Protein AF-A0A8D9FIU3-F1 (afdb_monomer_lite)

pLDDT: mean 85.57, std 10.88, range [40.22, 98.12]

Radius of gyration: 15.54 Å; chains: 1; bounding box: 33×30×54 Å

Foldseek 3Di:
DDPVVVVVVVVVVVVVLQVLLVVLLVLLVDPVSLVVCVVDPVCVVLLVQCVDPDVSSVLSSLVSLLSSCVDPVCLVVCVVVVSVVSCVVCLVVDDPSSNVSNVVSNVSSCVPPPVNVD

Organism: NCBI:txid428564

Structure (mmCIF, N/CA/C/O backbone):
data_AF-A0A8D9FIU3-F1
#
_entry.id   AF-A0A8D9FIU3-F1
#
loop_
_atom_site.group_PDB
_atom_site.id
_atom_site.type_symbol
_atom_site.label_atom_id
_atom_site.label_alt_id
_atom_site.label_comp_id
_atom_site.label_asym_id
_atom_site.label_entity_id
_atom_site.label_seq_id
_atom_site.pdbx_PDB_ins_code
_atom_site.Cartn_x
_atom_site.Cartn_y
_atom_site.Cartn_z
_atom_site.occupancy
_atom_site.B_iso_or_equiv
_atom_site.auth_seq_id
_atom_site.auth_comp_id
_atom_site.auth_asym_id
_atom_site.auth_atom_id
_atom_site.pdbx_PDB_model_num
ATOM 1 N N . MET A 1 1 ? 11.955 -3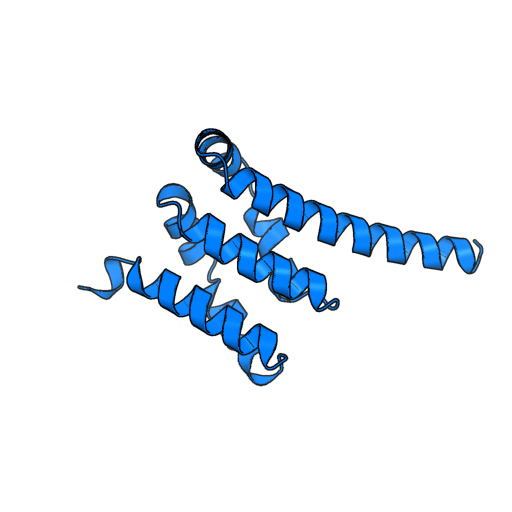.787 -31.292 1.00 72.81 1 MET A N 1
ATOM 2 C CA . MET A 1 1 ? 11.931 -3.466 -29.843 1.00 72.81 1 MET A CA 1
ATOM 3 C C . MET A 1 1 ? 13.370 -3.358 -29.347 1.00 72.81 1 MET A C 1
ATOM 5 O O . MET A 1 1 ? 14.128 -4.282 -29.609 1.00 72.81 1 MET A O 1
ATOM 9 N N . SER A 1 2 ? 13.781 -2.247 -28.717 1.00 95.69 2 SER A N 1
ATOM 10 C CA . SER A 1 2 ? 15.176 -2.048 -28.268 1.00 95.69 2 SER A CA 1
ATOM 11 C C . SER A 1 2 ? 15.378 -2.437 -26.796 1.00 95.69 2 SER A C 1
ATOM 13 O O . SER A 1 2 ? 14.435 -2.378 -26.005 1.00 95.69 2 SER A O 1
ATOM 15 N N . ARG A 1 3 ? 16.617 -2.769 -26.397 1.00 95.88 3 ARG A N 1
ATOM 16 C CA . ARG A 1 3 ? 16.981 -3.028 -24.986 1.00 95.88 3 ARG A CA 1
ATOM 17 C C . ARG A 1 3 ? 16.582 -1.866 -24.067 1.00 95.88 3 ARG A C 1
ATOM 19 O O . ARG A 1 3 ? 16.091 -2.101 -22.967 1.00 95.88 3 ARG A O 1
ATOM 26 N N . ASN A 1 4 ? 16.764 -0.628 -24.530 1.00 96.44 4 ASN A N 1
ATOM 27 C CA . ASN A 1 4 ? 16.403 0.567 -23.767 1.00 96.44 4 ASN A CA 1
ATOM 28 C C . ASN A 1 4 ? 14.883 0.703 -23.625 1.00 96.44 4 ASN A C 1
ATOM 30 O O . ASN A 1 4 ? 14.406 1.014 -22.544 1.00 96.44 4 ASN A O 1
ATOM 34 N N . SER A 1 5 ? 14.114 0.378 -24.668 1.00 96.44 5 SER A N 1
ATOM 35 C CA . SER A 1 5 ? 12.645 0.383 -24.604 1.00 96.44 5 SER A CA 1
ATOM 36 C C . SER A 1 5 ? 12.112 -0.617 -23.570 1.00 96.44 5 SER A C 1
ATOM 38 O O . SER A 1 5 ? 11.200 -0.289 -22.818 1.00 96.44 5 SER A O 1
ATOM 40 N N . ILE A 1 6 ? 12.709 -1.814 -23.488 1.00 97.19 6 ILE A N 1
ATOM 41 C CA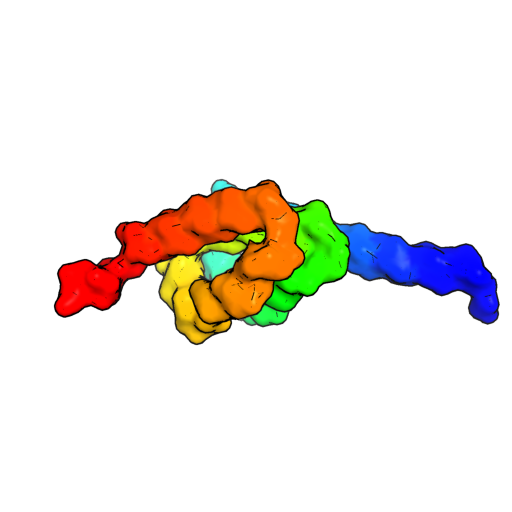 . ILE A 1 6 ? 12.343 -2.825 -22.480 1.00 97.19 6 ILE A CA 1
ATOM 42 C C . ILE A 1 6 ? 12.692 -2.331 -21.071 1.00 97.19 6 ILE A C 1
ATOM 44 O O . ILE A 1 6 ? 11.856 -2.415 -20.174 1.00 97.19 6 ILE A O 1
ATOM 48 N N . ARG A 1 7 ? 13.902 -1.785 -20.872 1.00 96.81 7 ARG A N 1
ATOM 49 C CA . ARG A 1 7 ? 14.322 -1.229 -19.575 1.00 96.81 7 ARG A CA 1
ATOM 50 C C . ARG A 1 7 ? 13.371 -0.128 -19.106 1.00 96.81 7 ARG A C 1
ATOM 52 O O . ARG A 1 7 ? 12.885 -0.203 -17.983 1.00 96.81 7 ARG A O 1
ATOM 59 N N . ASN A 1 8 ? 13.078 0.837 -19.974 1.00 97.38 8 ASN A N 1
ATOM 60 C CA . ASN A 1 8 ? 12.221 1.971 -19.642 1.00 97.38 8 ASN A CA 1
ATOM 61 C C . ASN A 1 8 ? 10.826 1.500 -19.218 1.00 97.38 8 ASN A C 1
ATOM 63 O O . ASN A 1 8 ? 10.355 1.904 -18.165 1.00 97.38 8 ASN A O 1
ATOM 67 N N . CYS A 1 9 ? 10.227 0.554 -19.951 1.00 97.69 9 CYS A N 1
ATOM 68 C CA . CYS A 1 9 ? 8.932 -0.031 -19.592 1.00 97.69 9 CYS A CA 1
ATOM 69 C C . CYS A 1 9 ? 8.933 -0.645 -18.175 1.00 97.69 9 CYS A C 1
ATOM 71 O O . CYS A 1 9 ? 8.023 -0.406 -17.378 1.00 97.69 9 CYS A O 1
ATOM 73 N N . LEU A 1 10 ? 9.981 -1.399 -17.822 1.00 96.19 10 LEU A N 1
ATOM 74 C CA . LEU A 1 10 ? 10.105 -2.007 -16.493 1.00 96.19 10 LEU A CA 1
ATOM 75 C C . LEU A 1 10 ? 10.296 -0.961 -15.382 1.00 96.19 10 LEU A C 1
ATOM 77 O O . LEU A 1 10 ? 9.747 -1.117 -14.289 1.00 96.19 10 LEU A O 1
ATOM 81 N N . GLU A 1 11 ? 11.066 0.095 -15.644 1.00 96.44 11 GLU A N 1
ATOM 82 C CA . GLU A 1 11 ? 11.281 1.204 -14.707 1.00 96.44 11 GLU A CA 1
ATOM 83 C C . GLU A 1 11 ? 10.030 2.068 -14.531 1.00 96.44 11 GLU A C 1
ATOM 85 O O . GLU A 1 11 ? 9.722 2.478 -13.410 1.00 96.44 11 GLU A O 1
ATOM 90 N N . ASP A 1 12 ? 9.289 2.319 -15.610 1.00 97.88 12 ASP A N 1
ATOM 91 C CA . ASP A 1 12 ? 8.028 3.058 -15.590 1.00 97.88 12 ASP A CA 1
ATOM 92 C C . ASP A 1 12 ? 6.995 2.319 -14.735 1.00 97.88 12 ASP A C 1
ATOM 94 O O . ASP A 1 12 ? 6.355 2.926 -13.877 1.00 97.88 12 ASP A O 1
ATOM 98 N N . TYR A 1 13 ? 6.907 0.991 -14.866 1.00 97.69 13 TYR A N 1
ATOM 99 C CA . TYR A 1 13 ? 6.035 0.179 -14.018 1.00 97.69 13 TYR A CA 1
ATOM 100 C C . TYR A 1 13 ? 6.424 0.267 -12.532 1.00 97.69 13 TYR A C 1
ATOM 102 O O . TYR A 1 13 ? 5.552 0.404 -11.673 1.00 97.69 13 TYR A O 1
ATOM 110 N N . GLN A 1 14 ? 7.720 0.222 -12.197 1.00 97.06 14 GLN A N 1
ATOM 111 C CA . GLN A 1 14 ? 8.175 0.397 -10.808 1.00 97.06 14 GLN A CA 1
ATOM 112 C C . GLN A 1 14 ? 7.837 1.790 -10.263 1.00 97.06 14 GLN A C 1
ATOM 114 O O . GLN A 1 14 ? 7.343 1.911 -9.139 1.00 97.06 14 GLN A O 1
ATOM 119 N N . ARG A 1 15 ? 8.053 2.838 -11.067 1.00 97.50 15 ARG A N 1
ATOM 120 C CA . ARG A 1 15 ? 7.712 4.220 -10.706 1.00 97.50 15 ARG A CA 1
ATOM 121 C C . ARG A 1 15 ? 6.212 4.402 -10.506 1.00 97.50 15 ARG A C 1
ATOM 123 O O . ARG A 1 15 ? 5.823 5.025 -9.522 1.00 97.50 15 ARG A O 1
ATOM 130 N N . ALA A 1 16 ? 5.383 3.825 -11.372 1.00 98.12 16 ALA A N 1
ATOM 131 C CA . ALA A 1 16 ? 3.930 3.889 -11.258 1.00 98.12 16 ALA A CA 1
ATOM 132 C C . ALA A 1 16 ? 3.434 3.259 -9.949 1.00 98.12 16 ALA A C 1
ATOM 134 O O . ALA A 1 16 ? 2.644 3.878 -9.239 1.00 98.12 16 ALA A O 1
ATOM 135 N N . ARG A 1 17 ? 3.956 2.084 -9.568 1.00 98.06 17 ARG A N 1
ATOM 136 C CA . ARG A 1 17 ? 3.592 1.435 -8.296 1.00 98.06 17 ARG A CA 1
ATOM 137 C C . ARG A 1 17 ? 4.013 2.257 -7.083 1.00 98.06 17 ARG A C 1
ATOM 139 O O . ARG A 1 17 ? 3.219 2.442 -6.168 1.00 98.06 17 ARG A O 1
ATOM 146 N N . LEU A 1 18 ? 5.230 2.804 -7.082 1.00 97.62 18 LEU A N 1
ATOM 147 C CA . LEU A 1 18 ? 5.674 3.679 -5.994 1.00 97.62 18 LEU A CA 1
ATOM 148 C C . LEU A 1 18 ? 4.827 4.958 -5.905 1.00 97.62 18 LEU A C 1
ATOM 150 O O . LEU A 1 18 ? 4.498 5.400 -4.805 1.00 97.62 18 LEU A O 1
ATOM 154 N N . CYS A 1 19 ? 4.485 5.549 -7.053 1.00 98.00 19 CYS A N 1
ATOM 155 C CA . CYS A 1 19 ? 3.628 6.727 -7.140 1.00 98.00 19 CYS A CA 1
ATOM 156 C C . CYS A 1 19 ? 2.248 6.435 -6.545 1.00 98.00 19 CYS A C 1
ATOM 158 O O . CYS A 1 19 ? 1.831 7.132 -5.627 1.00 98.00 19 CYS A O 1
ATOM 160 N N . PHE A 1 20 ? 1.610 5.344 -6.979 1.00 98.06 20 PHE A N 1
ATOM 161 C CA . PHE A 1 20 ? 0.311 4.905 -6.475 1.00 98.06 20 PHE A CA 1
ATOM 162 C C . PHE A 1 20 ? 0.282 4.823 -4.944 1.00 98.06 20 PHE A C 1
ATOM 164 O O . PHE A 1 20 ? -0.561 5.452 -4.309 1.00 98.06 20 PHE A O 1
ATOM 171 N N . VAL A 1 21 ? 1.245 4.121 -4.335 1.00 97.56 21 VAL A N 1
ATOM 172 C CA . VAL A 1 21 ? 1.283 3.966 -2.874 1.00 97.56 21 VAL A CA 1
ATOM 173 C C . VAL A 1 21 ? 1.455 5.312 -2.165 1.00 97.56 21 VAL A C 1
ATOM 175 O O . VAL A 1 21 ? 0.789 5.575 -1.166 1.00 97.56 21 VAL A O 1
ATOM 178 N N . ARG A 1 22 ? 2.321 6.193 -2.679 1.00 96.69 22 ARG A N 1
ATOM 179 C CA . ARG A 1 22 ? 2.507 7.54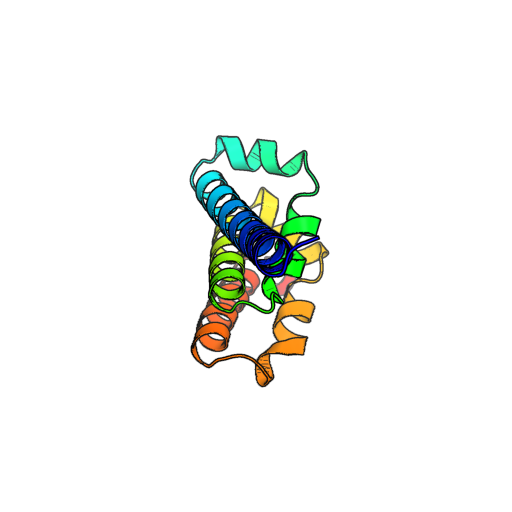0 -2.114 1.00 96.69 22 ARG A CA 1
ATOM 180 C C . ARG A 1 22 ? 1.238 8.380 -2.216 1.00 96.69 22 ARG A C 1
ATOM 182 O O . ARG A 1 22 ? 0.915 9.097 -1.278 1.00 96.69 22 ARG A O 1
ATOM 189 N N . THR A 1 23 ? 0.504 8.267 -3.316 1.00 97.00 23 THR A N 1
ATOM 190 C CA . THR A 1 23 ? -0.783 8.947 -3.476 1.00 97.00 23 THR A CA 1
ATOM 191 C C . THR A 1 23 ? -1.815 8.423 -2.478 1.00 97.00 23 THR A C 1
ATOM 193 O O . THR A 1 23 ? -2.483 9.230 -1.836 1.00 97.00 23 THR A O 1
ATOM 196 N N . MET A 1 24 ? -1.898 7.102 -2.267 1.00 95.88 24 MET A N 1
ATOM 197 C CA . MET A 1 24 ? -2.764 6.516 -1.231 1.00 95.88 24 MET A CA 1
ATOM 198 C C . MET A 1 24 ? -2.392 7.018 0.169 1.00 95.88 24 MET A C 1
ATOM 200 O O . MET A 1 24 ? -3.273 7.345 0.962 1.00 95.88 24 MET A O 1
ATOM 204 N N . PHE A 1 25 ? -1.094 7.162 0.459 1.00 93.75 25 PHE A N 1
ATOM 205 C CA . PHE A 1 25 ? -0.630 7.781 1.701 1.00 93.75 25 PHE A CA 1
ATOM 206 C C . PHE A 1 25 ? -1.151 9.213 1.839 1.00 93.75 25 PHE 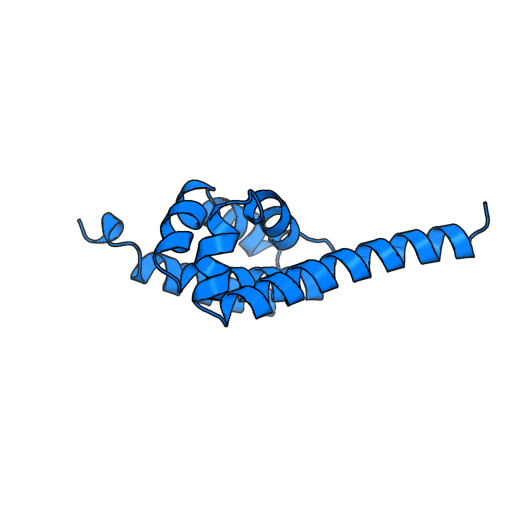A C 1
ATOM 208 O O . PHE A 1 25 ? -1.753 9.543 2.855 1.00 93.75 25 PHE A O 1
ATOM 215 N N . SER A 1 26 ? -0.996 10.052 0.814 1.00 94.25 26 SER A N 1
ATOM 216 C CA . SER A 1 26 ? -1.497 11.432 0.846 1.00 94.25 26 SER A CA 1
ATOM 217 C C . SER A 1 26 ? -3.021 11.518 0.983 1.00 94.25 26 SER A C 1
ATOM 219 O O . SER A 1 26 ? -3.526 12.440 1.620 1.00 94.25 26 SER A O 1
ATOM 221 N N . PHE A 1 27 ? -3.775 10.565 0.425 1.00 93.44 27 PHE A N 1
ATOM 222 C CA . PHE A 1 27 ? -5.220 10.466 0.661 1.00 93.44 27 PHE A CA 1
ATOM 223 C C . PHE A 1 27 ? -5.555 10.026 2.087 1.00 93.44 27 PHE A C 1
ATOM 225 O O . PHE A 1 27 ? -6.579 10.438 2.625 1.00 93.44 27 PHE A O 1
ATOM 232 N N . SER A 1 28 ? -4.688 9.254 2.743 1.00 89.88 28 SER A N 1
ATOM 233 C CA . SER A 1 28 ? -4.895 8.888 4.146 1.00 89.88 28 SER A CA 1
ATOM 234 C C . SER A 1 28 ? -4.763 10.071 5.116 1.00 89.88 28 SER A C 1
ATOM 236 O O . SER A 1 28 ? -5.293 10.019 6.223 1.00 89.88 28 SER A O 1
ATOM 238 N N . GLU A 1 29 ? -4.105 11.162 4.704 1.00 89.56 29 GLU A N 1
ATOM 239 C CA . GLU A 1 29 ? -3.905 12.359 5.534 1.00 89.56 29 GLU A CA 1
ATOM 240 C C . GLU A 1 29 ? 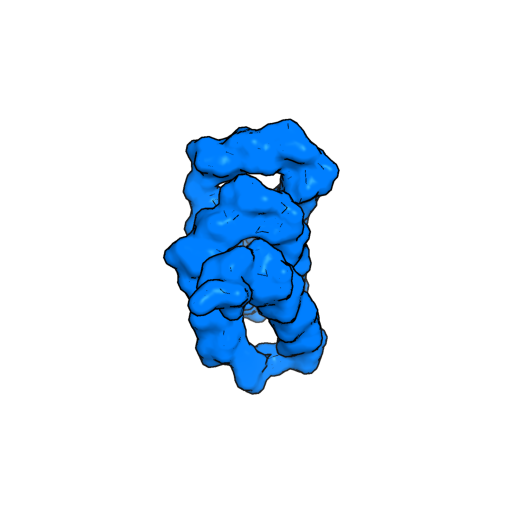-5.133 13.281 5.592 1.00 89.56 29 GLU A C 1
ATOM 242 O O . GLU A 1 29 ? -5.190 14.177 6.435 1.00 89.56 29 GLU A O 1
ATOM 247 N N . LYS A 1 30 ? -6.123 13.090 4.708 1.00 89.75 30 LYS A N 1
ATOM 248 C CA . LYS A 1 30 ? -7.293 13.972 4.597 1.00 89.75 30 LYS A CA 1
ATOM 249 C C . LYS A 1 30 ? -8.584 13.193 4.904 1.00 89.75 30 LYS A C 1
ATOM 251 O O . LYS A 1 30 ? -8.919 12.265 4.173 1.00 89.75 30 LYS A O 1
ATOM 256 N N . PRO A 1 31 ? -9.374 13.584 5.923 1.00 85.38 31 PRO A N 1
ATOM 257 C CA . PRO A 1 31 ? -10.584 12.850 6.310 1.00 85.38 31 PRO A CA 1
ATOM 258 C C . PRO A 1 31 ? -11.618 12.668 5.191 1.00 85.38 31 PRO A C 1
ATOM 260 O O . PRO A 1 31 ? -12.212 11.603 5.069 1.00 85.38 31 PRO A O 1
ATOM 263 N N . TYR A 1 32 ? -11.808 13.684 4.346 1.00 89.69 32 TYR A N 1
ATOM 264 C CA . TYR A 1 32 ? -12.762 13.625 3.234 1.00 89.69 32 TYR A CA 1
ATOM 265 C C . TYR A 1 32 ? -12.375 12.584 2.172 1.00 89.69 32 TYR A C 1
ATOM 267 O O . TYR A 1 32 ? -13.231 11.870 1.661 1.00 89.69 32 TYR A O 1
ATOM 275 N N . THR A 1 33 ? -11.083 12.437 1.861 1.00 91.25 33 THR A N 1
ATOM 276 C CA . THR A 1 33 ? -10.645 11.451 0.862 1.00 91.25 33 THR A CA 1
ATOM 277 C C . THR A 1 33 ? -10.749 10.022 1.371 1.00 91.25 33 THR A C 1
ATOM 279 O O . THR A 1 33 ? -10.906 9.121 0.559 1.00 91.25 33 THR A O 1
ATOM 282 N N . LEU A 1 34 ? -10.712 9.800 2.689 1.00 88.94 34 LEU A N 1
ATOM 283 C CA . LEU A 1 34 ? -10.939 8.475 3.270 1.00 88.94 34 LEU A CA 1
ATOM 284 C C . LEU A 1 34 ? -12.355 7.963 2.991 1.00 88.94 34 LEU A C 1
ATOM 286 O O . LEU A 1 34 ? -12.503 6.784 2.702 1.00 88.94 34 LEU A O 1
ATOM 290 N N . GLN A 1 35 ? -13.366 8.837 3.037 1.00 87.00 35 GLN A N 1
ATOM 291 C CA . GLN A 1 35 ? -14.747 8.467 2.704 1.00 87.00 35 GLN A CA 1
ATOM 292 C C . GLN A 1 35 ? -14.871 8.083 1.227 1.00 87.00 35 GLN A C 1
ATOM 294 O O . GLN A 1 35 ? -15.437 7.044 0.915 1.00 87.00 35 GLN A O 1
ATOM 299 N N . LEU A 1 36 ? -14.263 8.870 0.333 1.00 90.31 36 LEU A N 1
ATOM 300 C CA . LEU A 1 36 ? -14.262 8.568 -1.100 1.00 90.31 36 LEU A CA 1
ATOM 301 C C . LEU A 1 36 ? -13.501 7.278 -1.420 1.00 90.31 36 LEU A C 1
ATOM 303 O O . LEU A 1 36 ? -13.905 6.540 -2.305 1.00 90.31 36 LEU A O 1
ATOM 307 N N . LEU A 1 37 ? -12.406 6.984 -0.708 1.00 89.94 37 LEU A N 1
ATOM 308 C CA . LEU A 1 37 ? -11.638 5.754 -0.917 1.00 89.94 37 LEU A CA 1
ATOM 309 C C . LEU A 1 37 ? -12.475 4.489 -0.687 1.00 89.94 37 LEU A C 1
ATOM 311 O O . LEU A 1 37 ? -12.223 3.502 -1.366 1.00 89.94 37 LEU A O 1
ATOM 315 N N . GLN A 1 38 ? -13.473 4.525 0.201 1.00 85.38 38 GLN A N 1
ATOM 316 C CA . GLN A 1 38 ? -14.364 3.384 0.462 1.00 85.38 38 GLN A CA 1
ATOM 317 C C . GLN A 1 38 ? -15.272 3.033 -0.723 1.00 85.38 38 GLN A C 1
ATOM 319 O O . GLN A 1 38 ? -15.844 1.949 -0.755 1.00 85.38 38 GLN A O 1
ATOM 324 N N . GLU A 1 39 ? -15.419 3.935 -1.693 1.00 90.00 39 GLU A N 1
ATOM 325 C CA . GLU A 1 39 ? -16.205 3.695 -2.907 1.00 90.00 39 GLU A CA 1
ATOM 326 C C . GLU A 1 39 ? -15.418 2.906 -3.970 1.00 90.00 39 GLU A C 1
ATOM 328 O O . GLU A 1 39 ? -15.967 2.561 -5.016 1.00 90.00 39 GLU A O 1
ATOM 333 N N . PHE A 1 40 ? -14.133 2.620 -3.725 1.00 91.38 40 PHE A N 1
ATOM 334 C CA . PHE A 1 40 ? -13.243 1.954 -4.671 1.00 91.38 40 PHE A CA 1
ATOM 335 C C . PHE A 1 40 ? -12.555 0.744 -4.040 1.00 91.38 40 PHE A C 1
ATOM 337 O O . PHE A 1 40 ? -12.118 0.789 -2.895 1.00 91.38 40 PHE A O 1
ATOM 344 N N . ASP A 1 41 ? -12.287 -0.284 -4.844 1.00 89.62 41 ASP A N 1
ATOM 345 C CA . ASP A 1 41 ? -11.522 -1.472 -4.434 1.00 89.62 41 ASP A CA 1
ATOM 346 C C . ASP A 1 41 ? -9.999 -1.209 -4.369 1.00 89.62 41 ASP A C 1
ATOM 348 O O . ASP A 1 41 ? -9.166 -1.991 -4.836 1.00 89.62 41 ASP A O 1
ATOM 352 N N . PHE A 1 42 ? -9.586 -0.065 -3.818 1.00 92.88 42 PHE A N 1
ATOM 353 C CA . PHE A 1 42 ? -8.183 0.358 -3.822 1.00 92.88 42 PHE A CA 1
ATOM 354 C C . PHE A 1 42 ? -7.288 -0.575 -2.990 1.00 92.88 42 PHE A C 1
ATOM 356 O O . PHE A 1 42 ? -6.097 -0.719 -3.292 1.00 92.88 42 PHE A O 1
ATOM 363 N N . LEU A 1 43 ? -7.840 -1.230 -1.958 1.00 91.69 43 LEU A N 1
ATOM 364 C CA . LEU A 1 43 ? -7.111 -2.211 -1.155 1.00 91.69 43 LEU A CA 1
ATOM 365 C C . LEU A 1 43 ? -6.667 -3.410 -2.001 1.00 91.69 43 LEU A C 1
ATOM 367 O O . LEU A 1 43 ? -5.549 -3.884 -1.815 1.00 91.69 43 LEU A O 1
ATOM 371 N N . ASP A 1 44 ? -7.448 -3.839 -2.993 1.00 91.44 44 ASP A N 1
ATOM 372 C CA . ASP A 1 44 ? -7.063 -4.958 -3.867 1.00 91.44 44 ASP A CA 1
ATOM 373 C C . ASP A 1 44 ? -5.843 -4.629 -4.739 1.00 91.44 44 ASP A C 1
ATOM 375 O O . ASP A 1 44 ? -5.085 -5.519 -5.130 1.00 91.44 44 ASP A O 1
ATOM 379 N N . LEU A 1 45 ? -5.588 -3.338 -4.971 1.00 94.44 45 LEU A N 1
ATOM 380 C CA . LEU A 1 45 ? -4.379 -2.849 -5.633 1.00 94.44 45 LEU A CA 1
ATOM 381 C C . LEU A 1 45 ? -3.228 -2.598 -4.649 1.00 94.44 45 LEU A C 1
ATOM 383 O O . LEU A 1 45 ? -2.066 -2.797 -5.003 1.00 94.44 45 LEU A O 1
ATOM 387 N N . LEU A 1 46 ? -3.523 -2.166 -3.419 1.00 94.44 46 LEU A N 1
ATOM 388 C CA . LEU A 1 46 ? -2.517 -1.850 -2.401 1.00 94.44 46 LEU A CA 1
ATOM 389 C C . LEU A 1 46 ? -1.913 -3.103 -1.755 1.00 94.44 46 LEU A C 1
ATOM 391 O O . LEU A 1 46 ? -0.696 -3.172 -1.572 1.00 94.44 46 LEU A O 1
ATOM 395 N N . LEU A 1 47 ? -2.736 -4.091 -1.402 1.00 91.81 47 LEU A N 1
ATOM 396 C CA . LEU A 1 47 ? -2.302 -5.264 -0.639 1.00 91.81 47 LEU A CA 1
ATOM 397 C C . LEU A 1 47 ? -1.226 -6.103 -1.346 1.00 91.81 47 LEU A C 1
ATOM 399 O O . LEU A 1 47 ? -0.249 -6.471 -0.684 1.00 91.81 47 LEU A O 1
ATOM 403 N N . PRO A 1 48 ? -1.283 -6.345 -2.672 1.00 92.50 48 PRO A N 1
ATOM 404 C CA . PRO A 1 48 ? -0.195 -7.021 -3.379 1.00 92.50 48 PRO A CA 1
ATOM 405 C C . PRO A 1 48 ? 1.160 -6.306 -3.250 1.00 92.50 48 PRO A C 1
ATOM 407 O O . PRO A 1 48 ? 2.209 -6.956 -3.269 1.00 92.50 48 PRO A O 1
ATOM 410 N N . LEU A 1 49 ? 1.163 -4.979 -3.068 1.00 93.81 49 LEU A N 1
ATOM 411 C CA . LEU A 1 49 ? 2.384 -4.170 -2.974 1.00 93.81 49 LEU A CA 1
ATOM 412 C C . LEU A 1 49 ? 3.115 -4.343 -1.638 1.00 93.81 49 LEU A C 1
ATOM 414 O O . LEU A 1 49 ? 4.314 -4.076 -1.562 1.00 93.81 49 LEU A O 1
ATOM 418 N N . LEU A 1 50 ? 2.457 -4.892 -0.611 1.00 89.19 50 LEU A N 1
ATOM 419 C CA . LEU A 1 50 ? 3.122 -5.324 0.627 1.00 89.19 50 LEU A CA 1
ATOM 420 C C . LEU A 1 50 ? 4.143 -6.440 0.378 1.00 89.19 50 LEU A C 1
ATOM 422 O O . LEU A 1 50 ? 5.073 -6.617 1.168 1.00 89.19 50 LEU A O 1
ATOM 426 N N . ALA A 1 51 ? 3.977 -7.177 -0.722 1.00 88.00 51 ALA A N 1
ATOM 427 C CA . ALA A 1 51 ? 4.863 -8.236 -1.176 1.00 88.00 51 ALA A CA 1
ATOM 428 C C . ALA A 1 51 ? 5.617 -7.876 -2.472 1.00 88.00 51 ALA A C 1
ATOM 430 O O . ALA A 1 51 ? 6.118 -8.781 -3.145 1.00 88.00 51 ALA A O 1
ATOM 431 N N . ASP A 1 52 ? 5.716 -6.585 -2.822 1.00 92.25 52 ASP A N 1
ATOM 432 C CA . ASP A 1 52 ? 6.446 -6.123 -4.010 1.00 92.25 52 ASP A CA 1
ATOM 433 C C . ASP A 1 52 ? 7.907 -6.599 -3.998 1.00 92.25 52 ASP A C 1
ATOM 435 O O . ASP A 1 52 ? 8.498 -6.803 -2.944 1.00 92.25 52 ASP A O 1
ATOM 439 N N . ARG A 1 53 ? 8.537 -6.765 -5.160 1.00 88.62 53 ARG A N 1
ATOM 440 C CA . ARG A 1 53 ? 9.961 -7.140 -5.225 1.00 88.62 53 ARG A CA 1
ATOM 441 C C . ARG A 1 53 ? 10.891 -5.991 -4.827 1.00 88.62 53 ARG A C 1
ATOM 443 O O . ARG A 1 53 ? 12.028 -6.234 -4.438 1.00 88.62 53 ARG A O 1
ATOM 450 N N . VAL A 1 54 ? 10.428 -4.748 -4.940 1.00 90.75 54 VAL A N 1
ATOM 451 C CA . VAL A 1 54 ? 11.187 -3.543 -4.608 1.00 90.75 54 VAL A CA 1
ATOM 452 C C . VAL A 1 54 ? 10.915 -3.156 -3.154 1.00 90.75 54 VAL A C 1
ATOM 454 O O . VAL A 1 54 ? 9.800 -2.783 -2.789 1.00 90.75 54 VAL A O 1
ATOM 457 N N . HIS A 1 55 ? 11.952 -3.184 -2.315 1.00 88.25 55 HIS A N 1
ATOM 458 C CA . HIS A 1 55 ? 11.823 -2.936 -0.873 1.00 88.25 55 HIS A CA 1
ATOM 459 C C . HIS A 1 55 ? 11.263 -1.559 -0.507 1.00 88.25 55 HIS A C 1
ATOM 461 O O . HIS A 1 55 ? 10.536 -1.438 0.478 1.00 88.25 55 HIS A O 1
ATOM 467 N N . SER A 1 56 ? 11.578 -0.516 -1.279 1.00 91.75 56 SER A N 1
ATOM 468 C CA . SER A 1 56 ? 11.021 0.817 -1.031 1.00 91.75 56 SER A CA 1
ATOM 469 C C . SER A 1 56 ? 9.503 0.832 -1.217 1.00 91.75 56 SER A C 1
ATOM 471 O O . SER A 1 56 ? 8.807 1.412 -0.391 1.00 91.75 56 SER A O 1
ATOM 473 N N . ILE A 1 57 ? 8.986 0.128 -2.231 1.00 94.88 57 ILE A N 1
ATOM 474 C CA . ILE A 1 57 ? 7.545 -0.012 -2.476 1.00 94.88 57 ILE A CA 1
ATOM 475 C C . ILE A 1 57 ? 6.891 -0.789 -1.331 1.00 94.88 57 ILE A C 1
ATOM 477 O O . ILE A 1 57 ? 5.920 -0.296 -0.763 1.00 94.88 57 ILE A O 1
ATOM 481 N N . GLN A 1 58 ? 7.463 -1.932 -0.927 1.00 91.06 58 GLN A N 1
ATOM 482 C CA . GLN A 1 58 ? 6.970 -2.715 0.218 1.00 91.06 58 GLN A CA 1
ATOM 483 C C . GLN A 1 58 ? 6.856 -1.866 1.487 1.00 91.06 58 GLN A C 1
ATOM 485 O O . GLN A 1 58 ? 5.824 -1.860 2.156 1.00 91.06 58 GLN A O 1
ATOM 490 N N . HIS A 1 59 ? 7.928 -1.145 1.825 1.00 88.38 59 HIS A N 1
ATOM 491 C CA . HIS A 1 59 ? 7.977 -0.333 3.033 1.00 88.38 59 HIS A CA 1
ATOM 492 C C . HIS A 1 59 ? 6.948 0.799 2.984 1.00 88.38 59 HIS A C 1
ATOM 494 O O . HIS A 1 59 ? 6.205 0.994 3.944 1.00 88.38 59 HIS A O 1
ATOM 500 N N . THR A 1 60 ? 6.868 1.533 1.870 1.00 92.88 60 THR A N 1
ATOM 501 C CA . THR A 1 60 ? 5.870 2.599 1.721 1.00 92.88 60 THR A CA 1
ATOM 502 C C . THR A 1 60 ? 4.448 2.036 1.761 1.00 92.88 60 THR A C 1
ATOM 504 O O . THR A 1 60 ? 3.589 2.655 2.384 1.00 92.88 60 THR A O 1
ATOM 507 N N . ALA A 1 61 ? 4.191 0.859 1.180 1.00 93.94 61 ALA A N 1
ATOM 508 C CA . ALA A 1 61 ? 2.869 0.229 1.194 1.00 93.94 61 ALA A CA 1
ATOM 509 C C . ALA A 1 61 ? 2.446 -0.134 2.614 1.00 93.94 61 ALA A C 1
ATOM 511 O O . ALA A 1 61 ? 1.336 0.181 3.031 1.00 93.94 61 ALA A O 1
ATOM 512 N N . LEU A 1 62 ? 3.369 -0.698 3.388 1.00 90.31 62 LEU A N 1
ATOM 513 C CA . LEU A 1 62 ? 3.132 -1.071 4.774 1.00 90.31 62 LEU A CA 1
ATOM 514 C C . LEU A 1 62 ? 2.864 0.143 5.674 1.00 90.31 62 LEU A C 1
ATOM 516 O O . LEU A 1 62 ? 1.929 0.128 6.469 1.00 90.31 62 LEU A O 1
ATOM 520 N N . VAL A 1 63 ? 3.640 1.219 5.516 1.00 90.44 63 VAL A N 1
ATOM 521 C CA . VAL A 1 63 ? 3.411 2.480 6.243 1.00 90.44 63 VAL A CA 1
ATOM 522 C C . VAL A 1 63 ? 2.057 3.093 5.875 1.00 90.44 63 VAL A C 1
ATOM 524 O O . VAL A 1 63 ? 1.319 3.539 6.751 1.00 90.44 63 VAL A O 1
ATOM 527 N N . THR A 1 64 ? 1.718 3.091 4.585 1.00 93.56 64 THR A N 1
ATOM 528 C CA . THR A 1 64 ? 0.436 3.599 4.075 1.00 93.56 64 THR A CA 1
ATOM 529 C C . THR A 1 64 ? -0.734 2.813 4.645 1.00 93.56 64 THR A C 1
ATOM 531 O O . THR A 1 64 ? -1.690 3.406 5.133 1.00 93.56 64 THR A O 1
ATOM 534 N N . LEU A 1 65 ? -0.627 1.486 4.670 1.00 92.12 65 LEU A N 1
ATOM 535 C CA . LEU A 1 65 ? -1.627 0.612 5.266 1.00 92.12 65 LEU A CA 1
ATOM 536 C C . LEU A 1 65 ? -1.828 0.906 6.756 1.00 92.12 65 LEU A C 1
ATOM 538 O O . LEU A 1 65 ? -2.963 1.030 7.200 1.00 92.12 65 LEU A O 1
ATOM 542 N N . GLY A 1 66 ? -0.742 1.093 7.515 1.00 88.56 66 GLY A N 1
ATOM 543 C CA . GLY A 1 66 ? -0.824 1.477 8.926 1.00 88.56 66 GLY A CA 1
ATOM 544 C C . GLY A 1 66 ? -1.529 2.818 9.149 1.00 88.56 66 GLY A C 1
ATOM 545 O O . GLY A 1 66 ? -2.284 2.970 10.109 1.00 88.56 66 GLY A O 1
ATOM 546 N N . ARG A 1 67 ? -1.341 3.788 8.242 1.00 90.56 67 ARG A N 1
ATOM 547 C CA . ARG A 1 67 ? -2.073 5.063 8.281 1.00 90.56 67 ARG A CA 1
ATOM 548 C C . ARG A 1 67 ? -3.549 4.904 7.947 1.00 90.56 67 ARG A C 1
ATOM 550 O O . ARG A 1 67 ? -4.376 5.418 8.691 1.00 90.56 67 ARG A O 1
ATOM 557 N N . LEU A 1 68 ? -3.884 4.170 6.889 1.00 90.62 68 LEU A N 1
ATOM 558 C CA . LEU A 1 68 ? -5.273 3.902 6.506 1.00 90.62 68 LEU A CA 1
ATOM 559 C C . LEU A 1 68 ? -6.022 3.163 7.620 1.00 90.62 68 LEU A C 1
ATOM 561 O O . LEU A 1 68 ? -7.127 3.549 7.981 1.00 90.62 68 LEU A O 1
ATOM 565 N N . ALA A 1 69 ? -5.377 2.182 8.245 1.00 87.56 69 ALA A N 1
ATOM 566 C CA . ALA A 1 69 ? -5.927 1.449 9.375 1.00 87.56 69 ALA A CA 1
ATOM 567 C C . ALA A 1 69 ? -6.113 2.289 10.649 1.00 87.56 69 ALA A C 1
ATOM 569 O O . ALA A 1 69 ? -6.820 1.882 11.569 1.00 87.56 69 ALA A O 1
ATOM 570 N N . ALA A 1 70 ? -5.489 3.469 10.741 1.00 85.38 70 ALA A N 1
ATOM 571 C CA . ALA A 1 70 ? -5.775 4.393 11.830 1.00 85.38 70 ALA A CA 1
ATOM 572 C C . ALA A 1 70 ? -7.154 5.057 11.693 1.00 85.38 70 ALA A C 1
ATOM 574 O O . ALA A 1 70 ? -7.683 5.540 12.694 1.00 85.38 70 ALA A O 1
ATOM 575 N N . ALA A 1 71 ? -7.745 5.053 10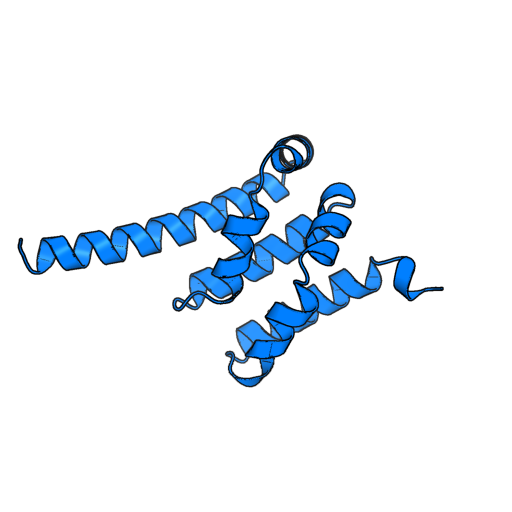.497 1.00 82.06 71 ALA A N 1
ATOM 576 C CA . ALA A 1 71 ? -9.101 5.513 10.272 1.00 82.06 71 ALA A CA 1
ATOM 577 C C . ALA A 1 71 ? -10.103 4.371 10.501 1.00 82.06 71 ALA A C 1
ATOM 579 O O . ALA A 1 71 ? -10.073 3.358 9.803 1.00 82.06 71 ALA A O 1
ATOM 580 N N . LYS A 1 72 ? -11.038 4.562 11.445 1.00 76.88 72 LYS A N 1
ATOM 581 C CA . LYS A 1 72 ? -12.079 3.569 11.781 1.00 76.88 72 LYS A CA 1
ATOM 582 C C . LYS A 1 72 ? -12.812 2.974 10.562 1.00 76.88 72 LYS A C 1
ATOM 584 O O . LYS A 1 72 ? -12.991 1.759 10.562 1.00 76.88 72 LYS A O 1
ATOM 589 N N . PRO A 1 73 ? -13.212 3.756 9.536 1.00 79.12 73 PRO A N 1
ATOM 590 C CA . PRO A 1 73 ? -13.971 3.210 8.409 1.00 79.12 73 PRO A CA 1
ATOM 591 C C . PRO A 1 73 ? -13.189 2.188 7.571 1.00 79.12 73 PRO A C 1
ATOM 593 O O . PRO A 1 73 ? -13.779 1.240 7.069 1.00 79.12 73 PRO A O 1
ATOM 596 N N . LEU A 1 74 ? -11.867 2.349 7.459 1.00 85.88 74 LEU A N 1
ATOM 597 C CA . LEU A 1 74 ? -11.013 1.466 6.656 1.00 85.88 74 LEU A CA 1
ATOM 598 C C . LEU A 1 74 ? -10.436 0.298 7.455 1.00 85.88 74 LEU A C 1
ATOM 600 O O . LEU A 1 74 ? -10.031 -0.702 6.872 1.00 85.88 74 LEU A O 1
ATOM 604 N N . LEU A 1 75 ? -10.387 0.410 8.784 1.00 86.31 75 LEU A N 1
ATOM 605 C CA . LEU A 1 75 ? -9.850 -0.641 9.643 1.00 86.31 75 LEU A CA 1
ATOM 606 C C . LEU A 1 75 ? -10.566 -1.981 9.423 1.00 86.31 75 LEU A C 1
ATOM 608 O O . LEU A 1 75 ? -9.900 -2.995 9.248 1.00 86.31 75 LEU A O 1
ATOM 612 N N . GLN A 1 76 ? -11.901 -1.980 9.406 1.00 83.88 76 GLN A N 1
ATOM 613 C CA . GLN A 1 76 ? -12.683 -3.213 9.250 1.00 83.88 76 GLN A CA 1
ATOM 614 C C . GLN A 1 76 ? -12.439 -3.870 7.891 1.00 83.88 76 GLN A C 1
ATOM 616 O O . GLN A 1 76 ? -12.133 -5.055 7.827 1.00 83.88 76 GLN A O 1
ATOM 621 N N . GLU A 1 77 ? -12.446 -3.081 6.819 1.00 87.44 77 GLU A N 1
ATOM 622 C CA . GLU A 1 77 ? -12.172 -3.578 5.470 1.00 87.44 77 GLU A CA 1
ATOM 623 C C . GLU A 1 77 ? -10.758 -4.180 5.350 1.00 87.44 77 GLU A C 1
ATOM 625 O O . GLU A 1 77 ? -10.561 -5.238 4.751 1.00 87.44 77 GLU A O 1
ATOM 630 N N . ILE A 1 78 ? -9.761 -3.546 5.980 1.00 87.88 78 ILE A N 1
ATOM 631 C CA . ILE A 1 78 ? -8.379 -4.045 6.031 1.00 87.88 78 ILE A CA 1
ATOM 632 C C . ILE A 1 78 ? -8.293 -5.380 6.786 1.00 87.88 78 ILE A C 1
ATOM 634 O O . ILE A 1 78 ? -7.548 -6.272 6.367 1.00 87.88 78 ILE A O 1
ATOM 638 N N . LEU A 1 79 ? -9.026 -5.533 7.891 1.00 84.62 79 LEU A N 1
ATOM 639 C CA . LEU A 1 79 ? -9.057 -6.778 8.662 1.00 84.62 79 LEU A CA 1
ATOM 640 C C . LEU A 1 79 ? -9.730 -7.906 7.867 1.00 84.62 79 LEU A C 1
ATOM 642 O O . LEU A 1 79 ? -9.166 -9.000 7.774 1.00 84.62 79 LEU A O 1
ATOM 646 N N . ASP A 1 80 ? -10.861 -7.618 7.223 1.00 85.12 80 ASP A N 1
ATOM 647 C CA . ASP A 1 80 ? -11.634 -8.592 6.445 1.00 85.12 80 ASP A CA 1
ATOM 648 C C . ASP A 1 80 ? -10.852 -9.127 5.231 1.00 85.12 80 ASP A C 1
ATOM 650 O O . ASP A 1 80 ? -10.993 -10.294 4.861 1.00 85.12 80 ASP A O 1
ATOM 654 N N . LYS A 1 81 ? -9.937 -8.334 4.650 1.00 85.12 81 LYS A N 1
ATOM 655 C CA . LYS A 1 81 ? -9.051 -8.788 3.557 1.00 85.12 81 LYS A CA 1
ATOM 656 C C . LYS A 1 81 ? -7.852 -9.640 4.013 1.00 85.12 81 LYS A C 1
ATOM 658 O O . LYS A 1 81 ? -6.959 -9.929 3.214 1.00 85.12 81 LYS A O 1
ATOM 663 N N . GLY A 1 82 ? -7.797 -10.072 5.277 1.00 77.38 82 GLY A N 1
ATOM 664 C CA . GLY A 1 82 ? -6.814 -11.059 5.747 1.00 77.38 82 GLY A CA 1
ATOM 665 C C . GLY A 1 82 ? -5.366 -10.554 5.758 1.00 77.38 82 GLY A C 1
ATOM 666 O O . GLY A 1 82 ? -4.413 -11.331 5.640 1.00 77.38 82 GLY A O 1
ATOM 667 N N . VAL A 1 83 ? -5.180 -9.241 5.906 1.00 77.75 83 VAL A N 1
ATOM 668 C CA . VAL A 1 83 ? -3.871 -8.571 5.867 1.00 77.75 83 VAL A CA 1
ATOM 669 C C . VAL A 1 83 ? -2.910 -9.091 6.936 1.00 77.75 83 VAL A C 1
ATOM 671 O O . VAL A 1 83 ? -1.713 -9.227 6.683 1.00 77.75 83 VAL A O 1
ATOM 674 N N . LEU A 1 84 ? -3.426 -9.442 8.116 1.00 72.62 84 LEU A N 1
ATOM 675 C CA . LEU A 1 84 ? -2.620 -10.008 9.200 1.00 72.62 84 LEU A CA 1
ATOM 676 C C . LEU A 1 84 ? -1.921 -11.301 8.750 1.00 72.62 84 LEU A C 1
ATOM 678 O O . LEU A 1 84 ? -0.707 -11.442 8.903 1.00 72.62 84 LEU A O 1
ATOM 682 N N . ALA A 1 85 ? -2.665 -12.216 8.124 1.00 73.25 85 ALA A N 1
ATOM 683 C CA . ALA A 1 85 ? -2.124 -13.482 7.639 1.00 73.25 85 ALA A CA 1
ATOM 684 C C . ALA A 1 85 ? -1.115 -13.272 6.498 1.00 73.25 85 ALA A C 1
ATOM 686 O O . ALA A 1 85 ? -0.072 -13.929 6.464 1.00 73.25 85 ALA A O 1
ATOM 687 N N . SER A 1 86 ? -1.382 -12.329 5.587 1.00 74.00 86 SER A N 1
ATOM 688 C CA . SER A 1 86 ? -0.510 -12.080 4.434 1.00 74.00 86 SER A CA 1
ATOM 689 C C . SER A 1 86 ? 0.838 -11.459 4.827 1.00 74.00 86 SER A C 1
ATOM 691 O O . SER A 1 86 ? 1.880 -11.879 4.312 1.00 74.00 86 SER A O 1
ATOM 693 N N . VAL A 1 87 ? 0.847 -10.528 5.788 1.00 73.56 87 VAL A N 1
ATOM 694 C CA . VAL A 1 87 ? 2.078 -9.927 6.330 1.00 73.56 87 VAL A CA 1
ATOM 695 C C . VAL A 1 87 ? 2.877 -10.955 7.140 1.00 73.56 87 VAL A C 1
ATOM 697 O O . VAL A 1 87 ? 4.101 -11.036 6.993 1.00 73.56 87 VAL A O 1
ATOM 700 N N . LEU A 1 88 ? 2.205 -11.791 7.943 1.00 73.88 88 LEU A N 1
ATOM 701 C CA . LEU A 1 88 ? 2.853 -12.823 8.761 1.00 73.88 88 LEU A CA 1
ATOM 702 C C . LEU A 1 88 ? 3.468 -13.954 7.925 1.00 73.88 88 LEU A C 1
ATOM 704 O O . LEU A 1 88 ? 4.590 -14.375 8.209 1.00 73.88 88 LEU A O 1
ATOM 708 N N . HIS A 1 89 ? 2.802 -14.402 6.855 1.00 71.44 89 HIS A N 1
ATOM 709 C CA . HIS A 1 89 ? 3.281 -15.511 6.019 1.00 71.44 89 HIS A CA 1
ATOM 710 C C . HIS A 1 89 ? 4.691 -15.263 5.458 1.00 71.44 89 HIS A C 1
ATOM 712 O O . HIS A 1 89 ? 5.496 -16.186 5.329 1.00 71.44 89 HIS A O 1
ATOM 718 N N . LYS A 1 90 ? 5.022 -14.020 5.097 1.00 68.38 90 LYS A N 1
ATOM 719 C CA . LYS A 1 90 ? 6.349 -13.679 4.555 1.00 68.38 90 LYS A CA 1
ATOM 720 C C . LYS A 1 90 ? 7.289 -13.096 5.597 1.00 68.38 90 LYS A C 1
ATOM 722 O O . LYS A 1 90 ? 8.454 -12.870 5.286 1.00 68.38 90 LYS A O 1
ATOM 727 N N . PHE A 1 91 ? 6.827 -12.901 6.829 1.00 71.12 91 PHE A N 1
ATOM 728 C CA . PHE A 1 91 ? 7.529 -12.141 7.853 1.00 71.12 91 PHE A CA 1
ATOM 729 C C . PHE A 1 91 ? 8.975 -12.600 8.047 1.00 71.12 91 PHE A C 1
ATOM 731 O O . PHE A 1 91 ? 9.886 -11.781 7.988 1.00 71.12 91 PHE A O 1
ATOM 738 N N . ASN A 1 92 ? 9.221 -13.908 8.167 1.00 70.75 92 ASN A N 1
ATOM 739 C CA . ASN A 1 92 ? 10.559 -14.455 8.426 1.00 70.75 92 ASN A CA 1
ATOM 740 C C . ASN A 1 92 ? 11.570 -14.215 7.293 1.00 70.75 92 ASN A C 1
ATOM 742 O O . ASN A 1 92 ? 12.764 -14.089 7.572 1.00 70.75 92 ASN A O 1
ATOM 746 N N . GLN A 1 93 ? 11.101 -14.065 6.054 1.00 73.44 93 GLN A N 1
ATOM 747 C CA . GLN A 1 93 ? 11.928 -13.885 4.855 1.00 73.44 93 GLN A CA 1
ATOM 748 C C . GLN A 1 93 ? 12.241 -12.410 4.552 1.00 73.44 93 GLN A C 1
ATOM 750 O O . GLN A 1 93 ? 13.004 -12.113 3.637 1.00 73.44 93 GLN A O 1
ATOM 755 N N . GLN A 1 94 ? 11.661 -11.477 5.311 1.00 78.94 94 GLN A N 1
ATOM 756 C CA . GLN A 1 94 ? 11.773 -10.044 5.048 1.00 78.94 94 GLN A CA 1
ATOM 757 C C . GLN A 1 94 ? 12.951 -9.388 5.779 1.00 78.94 94 GLN A C 1
ATOM 759 O O . GLN A 1 94 ? 13.490 -9.908 6.765 1.00 78.94 94 GLN A O 1
ATOM 764 N N . SER A 1 95 ? 13.337 -8.203 5.298 1.00 77.81 95 SER A N 1
ATOM 765 C CA . SER A 1 95 ? 14.402 -7.395 5.899 1.00 77.81 95 SER A CA 1
ATOM 766 C C . SER A 1 95 ? 14.078 -7.006 7.350 1.00 77.81 95 SER A C 1
ATOM 768 O O . SER A 1 95 ? 12.915 -6.901 7.745 1.00 77.81 95 SER A O 1
ATOM 770 N N . LYS A 1 96 ? 15.112 -6.740 8.163 1.00 79.12 96 LYS A N 1
ATOM 771 C CA . LYS A 1 96 ? 14.941 -6.299 9.563 1.00 79.12 96 LYS A CA 1
ATOM 772 C C . LYS A 1 96 ? 14.072 -5.038 9.672 1.00 79.12 96 LYS A C 1
ATOM 774 O O . LYS A 1 96 ? 13.268 -4.932 10.594 1.00 79.12 96 LYS A O 1
ATOM 779 N N . LEU A 1 97 ? 14.219 -4.108 8.725 1.00 73.56 97 LEU A N 1
ATOM 780 C CA . LEU A 1 97 ? 13.431 -2.876 8.680 1.00 73.56 97 LEU A CA 1
ATOM 781 C C . LEU A 1 97 ? 11.955 -3.167 8.388 1.00 73.56 97 LEU A C 1
ATOM 783 O O . LEU A 1 97 ? 11.099 -2.684 9.120 1.00 73.56 97 LEU A O 1
ATOM 787 N N . TYR A 1 98 ? 11.663 -4.013 7.392 1.00 76.69 98 TYR A N 1
ATOM 788 C CA . TYR A 1 98 ? 10.292 -4.437 7.097 1.00 76.69 98 TYR A CA 1
ATOM 789 C C . TYR A 1 98 ? 9.647 -5.099 8.314 1.00 76.69 98 TYR A C 1
ATOM 791 O O . TYR A 1 98 ? 8.553 -4.714 8.705 1.00 76.69 98 TYR A O 1
ATOM 799 N N . LYS A 1 99 ? 10.347 -6.043 8.958 1.00 80.31 99 LYS A N 1
ATOM 800 C CA . LYS A 1 99 ? 9.861 -6.742 10.158 1.00 80.31 99 LYS A CA 1
ATOM 801 C C . LYS A 1 99 ? 9.491 -5.772 11.280 1.00 80.31 99 LYS A C 1
ATOM 803 O O . LYS A 1 99 ? 8.434 -5.917 11.882 1.00 80.31 99 LYS A O 1
ATOM 808 N N . LYS A 1 100 ? 10.334 -4.766 11.541 1.00 80.62 100 LYS A N 1
ATOM 809 C CA . LYS A 1 100 ? 10.069 -3.747 12.568 1.00 80.62 100 LYS A CA 1
ATOM 810 C C . LYS A 1 100 ? 8.818 -2.930 12.240 1.00 80.62 100 LYS A C 1
ATOM 812 O O . LYS A 1 100 ? 7.964 -2.766 13.106 1.00 80.62 100 LYS A O 1
ATOM 817 N N . THR A 1 101 ? 8.704 -2.445 11.005 1.00 77.75 101 THR A N 1
ATOM 818 C CA . THR A 1 101 ? 7.531 -1.679 10.563 1.00 77.75 101 THR A CA 1
ATOM 819 C C . THR A 1 101 ? 6.270 -2.545 10.589 1.00 77.75 101 THR A C 1
ATOM 821 O O . THR A 1 101 ? 5.230 -2.088 11.045 1.00 77.75 101 THR A O 1
ATOM 824 N N . ALA A 1 102 ? 6.370 -3.810 10.179 1.00 81.38 102 ALA A N 1
ATOM 825 C CA . ALA A 1 102 ? 5.252 -4.747 10.152 1.00 81.38 102 ALA A CA 1
ATOM 826 C C . ALA A 1 102 ? 4.749 -5.034 11.560 1.00 81.38 102 ALA A C 1
ATOM 828 O O . ALA A 1 102 ? 3.558 -4.910 11.795 1.00 81.38 102 ALA A O 1
ATOM 829 N N . LEU A 1 103 ? 5.641 -5.328 12.510 1.00 82.06 103 LEU A N 1
ATOM 830 C CA . LEU A 1 103 ? 5.254 -5.516 13.909 1.00 82.06 103 LEU A CA 1
ATOM 831 C C . LEU A 1 103 ? 4.535 -4.292 14.465 1.00 82.06 103 LEU A C 1
ATOM 833 O O . LEU A 1 103 ? 3.503 -4.448 15.098 1.00 82.06 103 LEU A O 1
ATOM 837 N N . HIS A 1 104 ? 5.040 -3.086 14.200 1.00 80.06 104 HIS A N 1
ATOM 838 C CA . HIS A 1 104 ? 4.385 -1.873 14.682 1.00 80.06 104 HIS A CA 1
ATOM 839 C C . HIS A 1 104 ? 2.969 -1.721 14.111 1.00 80.06 104 HIS A C 1
ATOM 841 O O . HIS A 1 104 ? 2.031 -1.509 14.871 1.00 80.06 104 HIS A O 1
ATOM 847 N N . VAL A 1 105 ? 2.803 -1.909 12.798 1.00 81.31 105 VAL A N 1
ATOM 848 C CA . VAL A 1 105 ? 1.493 -1.830 12.134 1.00 81.31 105 VAL A CA 1
ATOM 849 C C . VAL A 1 105 ? 0.544 -2.928 12.621 1.00 81.31 105 VAL A C 1
ATOM 851 O O . VAL A 1 105 ? -0.621 -2.646 12.871 1.00 81.31 105 VAL A O 1
ATOM 854 N N . LEU A 1 106 ? 1.025 -4.162 12.794 1.00 80.19 106 LEU A N 1
ATOM 855 C CA . LEU A 1 106 ? 0.226 -5.281 13.303 1.00 80.19 106 LEU A CA 1
ATOM 856 C C . LEU A 1 106 ? -0.220 -5.041 14.749 1.00 80.19 106 LEU A C 1
ATOM 858 O O . LEU A 1 106 ? -1.390 -5.236 15.056 1.00 80.19 106 LEU A O 1
ATOM 862 N N . THR A 1 107 ? 0.672 -4.569 15.622 1.00 78.38 107 THR A N 1
ATOM 863 C CA . THR A 1 107 ? 0.319 -4.215 17.004 1.00 78.38 107 THR A CA 1
ATOM 864 C C . THR A 1 107 ? -0.711 -3.087 17.040 1.00 78.38 107 THR A C 1
ATOM 866 O O . THR A 1 107 ? -1.685 -3.168 17.783 1.00 78.38 107 THR A O 1
ATOM 869 N N . ASP A 1 108 ? -0.538 -2.057 16.211 1.00 79.19 108 ASP A N 1
ATOM 870 C CA . ASP A 1 108 ? -1.483 -0.941 16.122 1.00 79.19 108 ASP A CA 1
ATOM 871 C C . ASP A 1 108 ? -2.855 -1.378 15.593 1.00 79.19 108 ASP A C 1
ATOM 873 O O . ASP A 1 108 ? -3.872 -0.854 16.043 1.00 79.19 108 ASP A O 1
ATOM 877 N N . LEU A 1 109 ? -2.888 -2.328 14.652 1.00 77.75 109 LEU A N 1
ATOM 878 C CA . LEU A 1 109 ? -4.113 -2.950 14.149 1.00 77.75 109 LEU A CA 1
ATOM 879 C C . LEU A 1 109 ? -4.820 -3.744 15.251 1.00 77.75 109 LEU A C 1
ATOM 881 O O . LEU A 1 109 ? -5.999 -3.517 15.504 1.00 77.75 109 LEU A O 1
ATOM 885 N N . MET A 1 110 ? -4.089 -4.631 15.932 1.00 73.56 110 MET A N 1
ATOM 886 C CA . MET A 1 110 ? -4.632 -5.495 16.984 1.00 73.56 110 MET A CA 1
ATOM 887 C C . MET A 1 110 ? -5.175 -4.695 18.171 1.00 73.56 110 MET A C 1
ATOM 889 O O . MET A 1 110 ? -6.240 -5.013 18.680 1.00 73.56 110 MET A O 1
ATOM 893 N N . ASN A 1 111 ? -4.493 -3.623 18.579 1.00 74.94 111 ASN A N 1
ATOM 894 C CA . ASN A 1 111 ? -4.950 -2.766 19.678 1.00 74.94 111 ASN A CA 1
ATOM 895 C C . ASN A 1 111 ? -6.239 -1.991 19.358 1.00 74.94 111 ASN A C 1
ATOM 897 O O . ASN A 1 111 ? -6.883 -1.478 20.270 1.00 74.94 111 ASN A O 1
ATOM 901 N N . LYS A 1 112 ? -6.582 -1.840 18.075 1.00 72.06 112 LYS A N 1
ATOM 902 C CA . LYS A 1 112 ? -7.766 -1.097 17.622 1.00 72.06 112 LYS A CA 1
ATOM 903 C C . LYS A 1 112 ? -8.943 -2.002 17.274 1.00 72.06 112 LYS A C 1
ATOM 905 O O . LYS A 1 112 ? -10.034 -1.485 17.041 1.00 72.06 112 LYS A O 1
ATOM 910 N N . ASP A 1 113 ? -8.732 -3.314 17.217 1.00 68.12 113 ASP A N 1
ATOM 911 C CA . ASP A 1 113 ? -9.799 -4.272 16.971 1.00 68.12 113 ASP A CA 1
ATOM 912 C C . ASP A 1 113 ? -10.520 -4.611 18.284 1.00 68.12 113 ASP A C 1
ATOM 914 O O . ASP A 1 113 ? -10.049 -5.404 19.098 1.00 68.12 113 ASP A O 1
ATOM 918 N N . GLU A 1 114 ? -11.687 -3.996 18.492 1.00 62.16 114 GLU A N 1
ATOM 919 C CA . GLU A 1 114 ? -12.548 -4.230 19.661 1.00 62.16 114 GLU A CA 1
ATOM 920 C C . GLU A 1 114 ? -13.041 -5.691 19.749 1.00 62.16 114 GLU A C 1
ATOM 922 O O . GLU A 1 114 ? -13.415 -6.143 20.830 1.00 62.16 114 GLU A O 1
ATOM 927 N N . ARG A 1 115 ? -12.992 -6.466 18.650 1.00 59.69 115 ARG A N 1
ATOM 928 C CA . ARG A 1 115 ? -13.398 -7.884 18.624 1.00 59.69 115 ARG A CA 1
ATOM 929 C C . ARG A 1 115 ? -12.422 -8.815 19.345 1.00 59.69 115 ARG A C 1
ATOM 931 O O . ARG A 1 115 ? -12.801 -9.934 19.658 1.00 59.69 115 ARG A O 1
ATOM 938 N N . LEU A 1 116 ? -11.184 -8.381 19.593 1.00 52.62 116 LEU A N 1
ATOM 939 C CA . LEU A 1 116 ? -10.174 -9.161 20.324 1.00 52.62 116 LEU A CA 1
ATOM 940 C C . LEU A 1 116 ? -10.234 -8.943 21.848 1.00 52.62 116 LEU A C 1
ATOM 942 O O . LEU A 1 116 ? -9.479 -9.576 22.585 1.00 52.62 116 LEU A O 1
ATOM 946 N N . LEU A 1 117 ? -11.092 -8.029 22.318 1.00 49.03 117 LEU A N 1
ATOM 947 C CA . LEU A 1 117 ? -11.268 -7.684 23.735 1.00 49.03 117 LEU A CA 1
ATOM 948 C C . LEU A 1 117 ? -12.470 -8.392 24.392 1.00 49.03 117 LEU A C 1
ATOM 950 O O . LEU A 1 117 ? -12.724 -8.181 25.580 1.00 49.03 117 LEU A O 1
ATOM 954 N N . HIS A 1 118 ? -13.183 -9.234 23.641 1.00 40.22 118 HIS A N 1
ATOM 955 C CA . HIS A 1 118 ? -14.317 -10.051 24.080 1.00 40.22 118 HIS A CA 1
ATOM 956 C C . HIS A 1 118 ? -14.105 -11.515 23.692 1.00 40.22 118 HIS A C 1
ATOM 958 O O . HIS A 1 118 ? -14.626 -12.379 24.432 1.00 40.22 118 HIS A O 1
#

Secondary structure (DSSP, 8-state):
--HHHHHHHHHHHHHHHHHHHHHHHHHHTSHHHHHHHTTS-HHHHHGGGGG-SSHHHHHHHHHHHHHHTTSHHHHHHHHHTTHHHHHHHHGGGS-HHHHHHHHHHHHHHHTT-GGG--

InterPro domains:
  IPR011989 Armadillo-like helical [G3DSA:1.25.10.10] (5-117)
  IPR016024 Armadillo-type fold [SSF48371] (8-112)

Sequence (118 aa):
MSRNSIRNCLEDYQRARLCFVRTMFSFSEKPYTLQLLQEFDFLDLLLPLLADRVHSIQHTALVTLGRLAAAKPLLQEILDKGVLASVLHKFNQQSKLYKKTALHVLTDLMNKDERLLH